Protein AF-A0A699TAT0-F1 (afdb_monomer)

Foldseek 3Di:
DVPLVVLLVVLVVVCVVVVVDNDDQVVSCVVSLVPDDPQQSVVLVVVPDSGNVSSSVSSVVSVVVPD

Secondary structure (DSSP, 8-state):
-HHHHHHHHHHHHHHHHTTTS---HHHHHHHHHHTS-HHHHHHHHHT--SSHHHHHHHHHHHHHT--

Mean predicted aligned error: 4.68 Å

Structure (mmCIF, N/CA/C/O backbone):
data_AF-A0A699TAT0-F1
#
_entry.id   AF-A0A699TAT0-F1
#
loop_
_atom_site.group_PDB
_atom_site.id
_atom_site.type_symbol
_atom_site.label_atom_id
_atom_site.label_alt_id
_atom_site.label_comp_id
_atom_site.label_asym_id
_atom_site.label_entity_id
_atom_site.label_seq_id
_atom_site.pdbx_PDB_ins_code
_atom_site.Cartn_x
_atom_site.Cartn_y
_atom_site.Cartn_z
_atom_site.occupancy
_atom_site.B_iso_or_equiv
_atom_site.auth_seq_id
_atom_site.auth_comp_id
_atom_site.auth_asym_id
_atom_site.auth_atom_id
_atom_site.pdbx_PDB_model_num
ATOM 1 N N . GLY A 1 1 ? 3.432 4.504 11.951 1.00 57.66 1 GLY A N 1
ATOM 2 C CA . GLY A 1 1 ? 3.724 5.830 11.383 1.00 57.66 1 GLY A CA 1
ATOM 3 C C . GLY A 1 1 ? 4.883 5.742 10.417 1.00 57.66 1 GLY A C 1
ATOM 4 O O . GLY A 1 1 ? 4.659 5.762 9.221 1.00 57.66 1 GLY A O 1
ATOM 5 N N . ASN A 1 2 ? 6.103 5.562 10.931 1.00 71.25 2 ASN A N 1
ATOM 6 C CA . ASN A 1 2 ? 7.325 5.629 10.119 1.00 71.25 2 ASN A CA 1
ATOM 7 C C . ASN A 1 2 ? 7.478 4.498 9.077 1.00 71.25 2 ASN A C 1
ATOM 9 O O . ASN A 1 2 ? 7.976 4.735 7.984 1.00 71.25 2 ASN A O 1
ATOM 13 N N . ASP A 1 3 ? 7.017 3.286 9.402 1.00 83.06 3 ASP A N 1
ATOM 14 C CA . ASP A 1 3 ? 7.187 2.102 8.546 1.00 83.06 3 ASP A CA 1
ATOM 15 C C . ASP A 1 3 ? 6.317 2.139 7.274 1.00 83.06 3 ASP A C 1
ATOM 17 O O . ASP A 1 3 ? 6.815 1.923 6.173 1.00 83.06 3 ASP A O 1
ATOM 21 N N . LEU A 1 4 ? 5.046 2.548 7.388 1.00 87.94 4 LEU A N 1
ATOM 22 C CA . LEU A 1 4 ? 4.148 2.691 6.231 1.00 87.94 4 LEU A CA 1
ATOM 23 C C . LEU A 1 4 ? 4.598 3.793 5.268 1.00 87.94 4 LEU A C 1
ATOM 25 O O . LEU A 1 4 ? 4.472 3.633 4.055 1.00 87.94 4 LEU A O 1
ATOM 29 N N . ILE A 1 5 ? 5.124 4.904 5.792 1.00 90.06 5 ILE A N 1
ATOM 30 C CA . ILE A 1 5 ? 5.647 5.996 4.961 1.00 90.06 5 ILE A CA 1
ATOM 31 C C . ILE A 1 5 ? 6.844 5.492 4.149 1.00 90.06 5 ILE A C 1
ATOM 33 O O . ILE A 1 5 ? 6.871 5.666 2.932 1.00 90.06 5 ILE A O 1
ATOM 37 N N . ALA A 1 6 ? 7.790 4.807 4.800 1.00 92.19 6 ALA A N 1
ATOM 38 C CA . ALA A 1 6 ? 8.953 4.232 4.129 1.00 92.19 6 ALA A CA 1
ATOM 39 C C . ALA A 1 6 ? 8.559 3.154 3.104 1.00 92.19 6 ALA A C 1
ATOM 41 O O . ALA A 1 6 ? 9.104 3.125 2.000 1.00 92.19 6 ALA A O 1
ATOM 42 N N . TYR A 1 7 ? 7.590 2.296 3.436 1.00 93.62 7 TYR A N 1
ATOM 43 C CA . TYR A 1 7 ? 7.047 1.302 2.510 1.00 93.6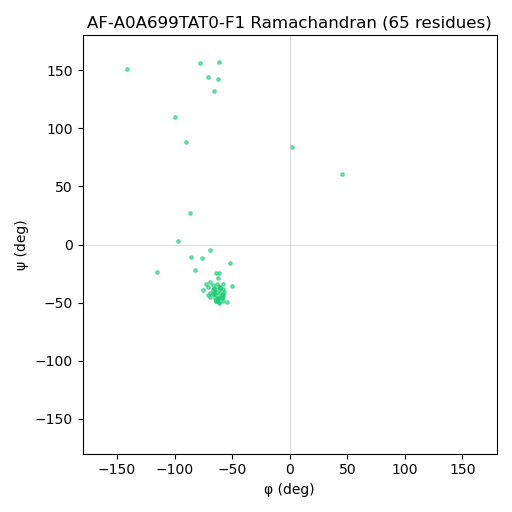2 7 TYR A CA 1
ATOM 44 C C . TYR A 1 7 ? 6.407 1.958 1.281 1.00 93.62 7 TYR A C 1
ATOM 46 O O . TYR A 1 7 ? 6.752 1.614 0.152 1.00 93.62 7 TYR A O 1
ATOM 54 N N . THR A 1 8 ? 5.536 2.951 1.489 1.00 93.50 8 THR A N 1
ATOM 55 C CA . THR A 1 8 ? 4.844 3.666 0.404 1.00 93.50 8 THR A CA 1
ATOM 56 C C . THR A 1 8 ? 5.838 4.332 -0.546 1.00 93.50 8 THR A C 1
ATOM 58 O O . THR A 1 8 ? 5.690 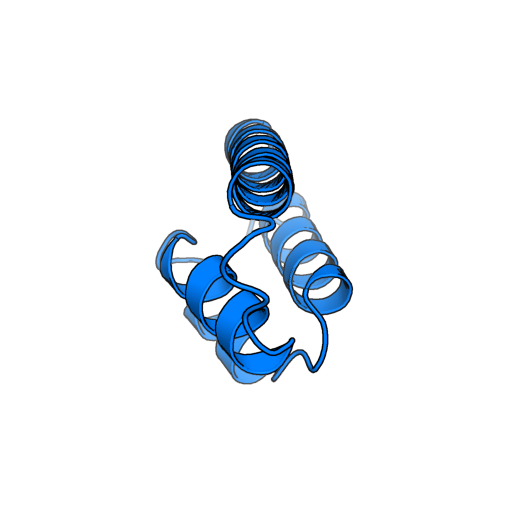4.219 -1.761 1.00 93.50 8 THR A O 1
ATOM 61 N N . GLN A 1 9 ? 6.879 4.974 -0.006 1.00 94.31 9 GLN A N 1
ATOM 62 C CA . GLN A 1 9 ? 7.937 5.591 -0.810 1.00 94.31 9 GLN A CA 1
ATOM 63 C C . GLN A 1 9 ? 8.680 4.555 -1.660 1.00 94.31 9 GLN A C 1
ATOM 65 O O . GLN A 1 9 ? 8.762 4.715 -2.875 1.00 94.31 9 GLN A O 1
ATOM 70 N N . ARG A 1 10 ? 9.138 3.449 -1.058 1.00 94.38 10 ARG A N 1
ATOM 71 C CA . ARG A 1 10 ? 9.829 2.370 -1.790 1.00 94.38 10 ARG A CA 1
ATOM 72 C C . ARG A 1 10 ? 8.947 1.733 -2.861 1.00 94.38 10 ARG A C 1
ATOM 74 O O . ARG A 1 10 ? 9.438 1.372 -3.925 1.00 94.38 10 ARG A O 1
ATOM 81 N N . PHE A 1 11 ? 7.651 1.592 -2.592 1.00 93.25 11 PHE A N 1
ATOM 82 C CA . PHE A 1 11 ? 6.697 1.046 -3.553 1.00 93.25 11 PHE A CA 1
ATOM 83 C C . PHE A 1 11 ? 6.513 1.979 -4.759 1.00 93.25 11 PHE A C 1
ATOM 85 O O . PHE A 1 11 ? 6.534 1.525 -5.900 1.00 93.25 11 PHE A O 1
ATOM 92 N N . GLN A 1 12 ? 6.408 3.290 -4.528 1.00 91.44 12 GLN A N 1
ATOM 93 C CA . GLN A 1 12 ? 6.334 4.287 -5.602 1.00 91.44 12 GLN A CA 1
ATOM 94 C C . GLN A 1 12 ? 7.631 4.357 -6.422 1.00 91.44 12 GLN A C 1
ATOM 96 O O . GLN A 1 12 ? 7.575 4.424 -7.650 1.00 91.44 12 GLN A O 1
ATOM 101 N N . GLU A 1 13 ? 8.793 4.283 -5.768 1.00 92.38 13 GLU A N 1
ATOM 102 C CA . GLU A 1 13 ? 10.090 4.173 -6.447 1.00 92.38 13 GLU A CA 1
ATOM 103 C C . GLU A 1 13 ? 10.168 2.903 -7.302 1.00 92.38 13 GLU A C 1
ATOM 105 O O . GLU A 1 13 ? 10.630 2.957 -8.442 1.00 92.38 13 GLU A O 1
ATOM 110 N N . LEU A 1 14 ? 9.664 1.772 -6.797 1.00 90.00 14 LEU A N 1
ATOM 111 C CA . LEU A 1 14 ? 9.610 0.517 -7.543 1.00 90.00 14 LEU A CA 1
ATOM 112 C C . LE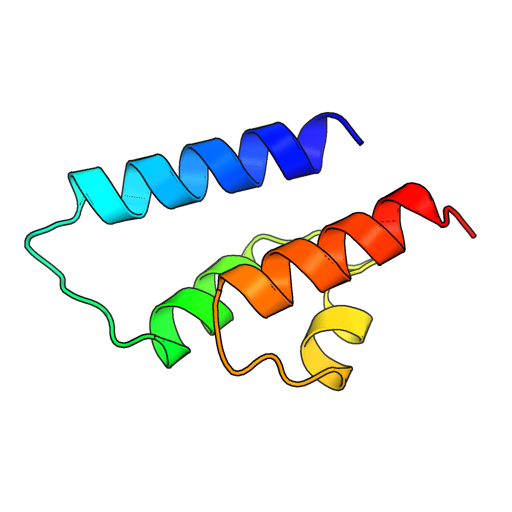U A 1 14 ? 8.734 0.636 -8.797 1.00 90.00 14 LEU A C 1
ATOM 114 O O . LEU A 1 14 ? 9.170 0.222 -9.867 1.00 90.00 14 LEU A O 1
ATOM 118 N N . ILE A 1 15 ? 7.544 1.239 -8.698 1.00 88.31 15 ILE A N 1
ATOM 119 C CA . ILE A 1 15 ? 6.672 1.486 -9.863 1.00 88.31 15 ILE A CA 1
ATOM 120 C C . ILE A 1 15 ? 7.408 2.327 -10.914 1.00 88.31 15 ILE A C 1
ATOM 122 O O . ILE A 1 15 ? 7.376 2.005 -12.102 1.00 88.31 15 ILE A O 1
ATOM 126 N N . LEU A 1 16 ? 8.110 3.378 -10.480 1.00 88.12 16 LEU A N 1
ATOM 127 C CA . LEU A 1 16 ? 8.847 4.269 -11.374 1.00 88.12 16 LEU A CA 1
ATOM 128 C C . LEU A 1 16 ? 10.022 3.557 -12.072 1.00 88.12 16 LEU A C 1
ATOM 130 O O . LEU A 1 16 ? 10.230 3.721 -13.278 1.00 88.12 16 LEU A O 1
ATOM 134 N N . LEU A 1 17 ? 10.777 2.740 -11.331 1.00 87.81 17 LEU A N 1
ATOM 135 C CA . LEU A 1 17 ? 11.896 1.952 -11.862 1.00 87.81 17 LEU A CA 1
ATOM 136 C C . LEU A 1 17 ? 11.425 0.827 -12.795 1.00 87.81 17 LEU A C 1
ATOM 138 O O . LEU A 1 17 ? 12.103 0.501 -13.771 1.00 87.81 17 LEU A O 1
ATOM 142 N N . CYS A 1 18 ? 10.247 0.261 -12.535 1.00 81.25 18 CYS A N 1
ATOM 143 C CA . CYS A 1 18 ? 9.620 -0.778 -13.345 1.00 81.25 18 CYS A CA 1
ATOM 144 C C . CYS A 1 18 ? 8.786 -0.223 -14.510 1.00 81.25 18 CYS A C 1
ATOM 146 O O . CYS A 1 18 ? 7.916 -0.928 -15.000 1.00 81.25 18 CYS A O 1
ATOM 148 N N . THR A 1 19 ? 9.097 0.967 -15.033 1.00 68.75 19 THR A N 1
ATOM 149 C CA . THR A 1 19 ? 8.363 1.670 -16.114 1.00 68.75 19 THR A CA 1
ATOM 150 C C . THR A 1 19 ? 8.094 0.852 -17.388 1.00 68.75 19 THR A C 1
ATOM 152 O O . THR A 1 19 ? 7.259 1.241 -18.199 1.00 68.75 19 THR A O 1
ATOM 155 N N . ARG A 1 20 ? 8.791 -0.277 -17.594 1.00 68.25 20 ARG A N 1
ATOM 156 C CA . ARG A 1 20 ? 8.573 -1.209 -18.719 1.00 68.25 20 ARG A CA 1
ATOM 157 C C . ARG A 1 20 ? 7.428 -2.203 -18.512 1.00 68.25 20 ARG A C 1
ATOM 159 O O . ARG A 1 20 ? 6.921 -2.731 -19.495 1.00 68.25 20 ARG A O 1
ATOM 166 N N . MET A 1 21 ? 7.030 -2.465 -17.273 1.00 67.00 21 MET A N 1
ATOM 167 C CA . MET A 1 21 ? 5.747 -3.083 -16.962 1.00 67.00 21 MET A CA 1
ATOM 168 C C . MET A 1 21 ? 4.867 -1.906 -16.565 1.00 67.00 21 MET A C 1
ATOM 170 O O . MET A 1 21 ? 5.137 -1.285 -15.547 1.00 67.00 21 MET A O 1
ATOM 174 N N . VAL A 1 22 ? 3.886 -1.529 -17.378 1.00 63.03 22 VAL A N 1
ATOM 175 C CA . VAL A 1 22 ? 2.840 -0.605 -16.925 1.00 63.03 22 VAL A CA 1
ATOM 176 C C . VAL A 1 22 ? 1.741 -1.499 -16.353 1.00 63.03 22 VAL A C 1
ATOM 178 O O . VAL A 1 22 ? 0.921 -1.968 -17.138 1.00 63.03 22 VAL A O 1
ATOM 181 N N . PRO A 1 23 ? 1.776 -1.873 -15.057 1.00 72.38 23 PRO A N 1
ATOM 182 C CA . PRO A 1 23 ? 0.650 -2.558 -14.443 1.00 72.38 23 PRO A CA 1
ATOM 183 C C . PRO A 1 23 ? -0.565 -1.633 -14.473 1.00 72.38 23 PRO A C 1
ATOM 185 O O . PRO A 1 23 ? -0.430 -0.418 -14.294 1.00 72.38 23 PRO A O 1
ATOM 188 N N . ASP A 1 24 ? -1.738 -2.210 -14.708 1.00 88.12 24 ASP A N 1
ATOM 189 C CA . ASP A 1 24 ? -2.998 -1.490 -14.578 1.00 88.12 24 ASP A CA 1
ATOM 190 C C . ASP A 1 24 ? -3.185 -1.006 -13.127 1.00 88.12 24 ASP A C 1
ATOM 192 O O . ASP A 1 24 ? -2.590 -1.535 -12.186 1.00 88.12 24 ASP A O 1
ATOM 196 N N . GLU A 1 25 ? -4.001 0.029 -12.921 1.00 89.81 25 GLU A N 1
ATOM 197 C CA . GLU A 1 25 ? -4.184 0.641 -11.591 1.00 89.81 25 GLU A CA 1
ATOM 198 C C . GLU A 1 25 ? -4.677 -0.379 -10.545 1.00 89.81 25 GLU A C 1
ATOM 200 O O . GLU A 1 25 ? -4.278 -0.315 -9.384 1.00 89.81 25 GLU A O 1
ATOM 205 N N . GLU A 1 26 ? -5.496 -1.348 -10.960 1.00 91.56 26 GLU A N 1
ATOM 206 C CA . GLU A 1 26 ? -5.993 -2.434 -10.106 1.00 91.56 26 GLU A CA 1
ATOM 207 C C . GLU A 1 26 ? -4.848 -3.333 -9.612 1.00 91.56 26 GLU A C 1
ATOM 209 O O . GLU A 1 26 ? -4.687 -3.504 -8.404 1.00 91.56 26 GLU A O 1
ATOM 214 N N . ASP A 1 27 ? -3.962 -3.778 -10.511 1.00 91.50 27 ASP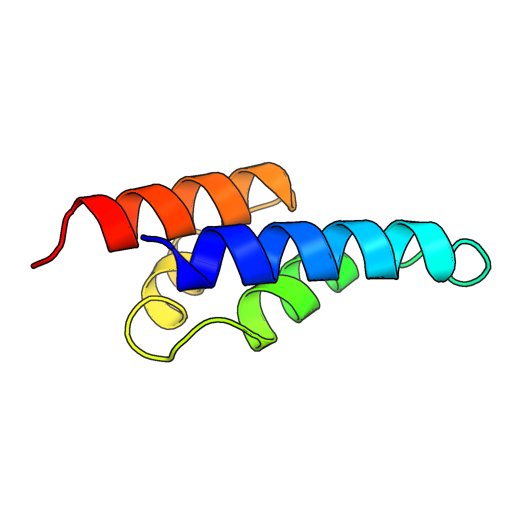 A N 1
ATOM 215 C CA . ASP A 1 27 ? -2.759 -4.550 -10.164 1.00 91.50 27 ASP A CA 1
ATOM 216 C C . ASP A 1 27 ? -1.852 -3.787 -9.185 1.00 91.50 27 ASP A C 1
ATOM 218 O O . ASP A 1 27 ? -1.239 -4.369 -8.283 1.00 91.50 27 ASP A O 1
ATOM 222 N N . ILE A 1 28 ? -1.729 -2.468 -9.366 1.00 93.19 28 ILE A N 1
ATOM 223 C CA . ILE A 1 28 ? -0.941 -1.605 -8.478 1.00 93.19 28 ILE A CA 1
ATOM 224 C C . ILE A 1 28 ? -1.559 -1.583 -7.077 1.00 93.19 28 ILE A C 1
ATOM 226 O O . ILE A 1 28 ? -0.837 -1.716 -6.082 1.00 93.19 28 ILE A O 1
ATOM 230 N N . VAL A 1 29 ? -2.878 -1.415 -6.995 1.00 95.12 29 VAL A N 1
ATOM 231 C CA . VAL A 1 29 ? -3.617 -1.395 -5.730 1.00 95.12 29 VAL A CA 1
ATOM 232 C C . VAL A 1 29 ? -3.507 -2.741 -5.018 1.00 95.12 29 VAL A C 1
ATOM 234 O O . VAL A 1 29 ? -3.149 -2.764 -3.839 1.00 95.12 29 VAL A O 1
ATOM 237 N N . GLU A 1 30 ? -3.733 -3.854 -5.715 1.00 94.88 30 GLU A N 1
ATOM 238 C CA . GLU A 1 30 ? -3.631 -5.196 -5.135 1.00 94.88 30 GLU A CA 1
ATOM 239 C C . GLU A 1 30 ? -2.234 -5.468 -4.572 1.00 94.88 30 GLU A C 1
ATOM 241 O O . GLU A 1 30 ? -2.088 -5.921 -3.433 1.00 94.88 30 GLU A O 1
ATOM 246 N N . ARG A 1 31 ? -1.185 -5.125 -5.330 1.00 94.25 31 ARG A N 1
ATOM 247 C CA . ARG A 1 31 ? 0.207 -5.299 -4.888 1.00 94.25 31 ARG A CA 1
ATOM 248 C C . ARG A 1 31 ? 0.555 -4.428 -3.690 1.00 94.25 31 ARG A C 1
ATOM 250 O O . ARG A 1 31 ? 1.287 -4.884 -2.812 1.00 94.25 31 ARG A O 1
ATOM 257 N N . PHE A 1 32 ? 0.048 -3.197 -3.647 1.00 95.50 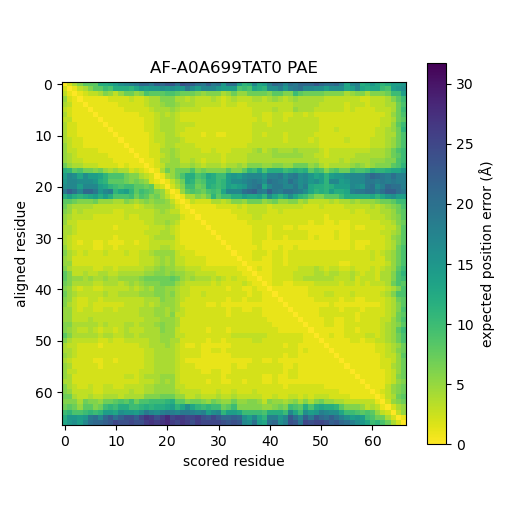32 PHE A N 1
ATOM 258 C CA . PHE A 1 32 ? 0.243 -2.317 -2.500 1.00 95.50 32 PHE A CA 1
ATOM 259 C C . PHE A 1 32 ? -0.420 -2.900 -1.249 1.00 95.50 32 PHE A C 1
ATOM 261 O O . PHE A 1 32 ? 0.222 -3.018 -0.208 1.00 95.50 32 PHE A O 1
ATOM 268 N N . ILE A 1 33 ? -1.685 -3.321 -1.360 1.00 96.12 33 ILE A N 1
ATOM 269 C CA . ILE A 1 33 ? -2.436 -3.942 -0.261 1.00 96.12 33 ILE A CA 1
ATOM 270 C C . ILE A 1 33 ? -1.749 -5.234 0.203 1.00 96.12 33 ILE A C 1
ATOM 272 O O . ILE A 1 33 ? -1.679 -5.497 1.404 1.00 96.12 33 ILE A O 1
ATOM 276 N N . GLY A 1 34 ? -1.197 -6.018 -0.725 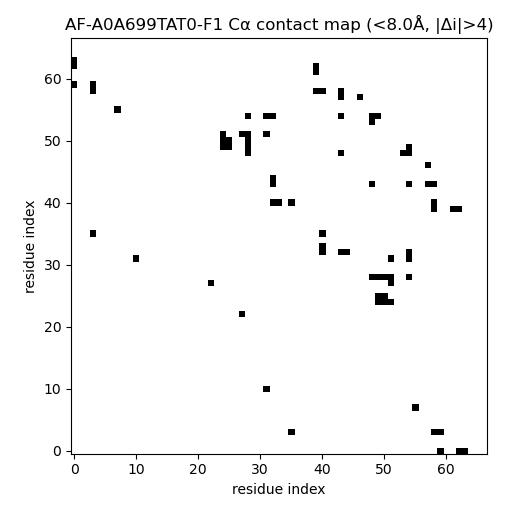1.00 95.19 34 GLY A N 1
ATOM 277 C CA . GLY A 1 34 ? -0.464 -7.252 -0.442 1.00 95.19 34 GLY A CA 1
ATOM 278 C C . GLY A 1 34 ? 0.793 -7.073 0.417 1.00 95.19 34 GLY A C 1
ATOM 279 O O . GLY A 1 34 ? 1.194 -8.016 1.092 1.00 95.19 34 GLY A O 1
ATOM 280 N N . GLY A 1 35 ? 1.405 -5.884 0.427 1.00 93.56 35 GLY A N 1
ATOM 281 C CA . GLY A 1 35 ? 2.563 -5.583 1.277 1.00 93.56 35 GLY A CA 1
ATOM 282 C C . GLY A 1 35 ? 2.233 -4.872 2.592 1.00 93.56 35 GLY A C 1
ATOM 283 O O . GLY A 1 35 ? 3.156 -4.524 3.327 1.00 93.56 35 GLY A O 1
ATOM 284 N N . LEU A 1 36 ? 0.952 -4.636 2.895 1.00 93.69 36 LEU A N 1
ATOM 285 C CA . LEU A 1 36 ? 0.529 -4.070 4.177 1.00 93.69 36 LEU A CA 1
ATOM 286 C C . LEU A 1 36 ? 0.541 -5.125 5.287 1.00 93.69 36 LEU A C 1
ATOM 288 O O . LEU A 1 36 ? 0.386 -6.316 5.043 1.00 93.69 36 LEU A O 1
ATOM 292 N N . SER A 1 37 ? 0.664 -4.670 6.532 1.00 91.19 37 SER A N 1
ATOM 293 C CA . SER A 1 37 ? 0.537 -5.531 7.705 1.00 91.19 37 SER A CA 1
ATOM 294 C C . SER A 1 37 ? -0.910 -5.994 7.926 1.00 91.19 37 SER A C 1
ATOM 296 O O . SER A 1 37 ? -1.857 -5.217 7.752 1.00 91.19 37 SER A O 1
ATOM 298 N N . ASP A 1 38 ? -1.077 -7.237 8.389 1.00 90.50 38 ASP A N 1
ATOM 299 C CA . ASP A 1 38 ? -2.376 -7.913 8.568 1.00 90.50 38 ASP A CA 1
ATOM 300 C C . ASP A 1 38 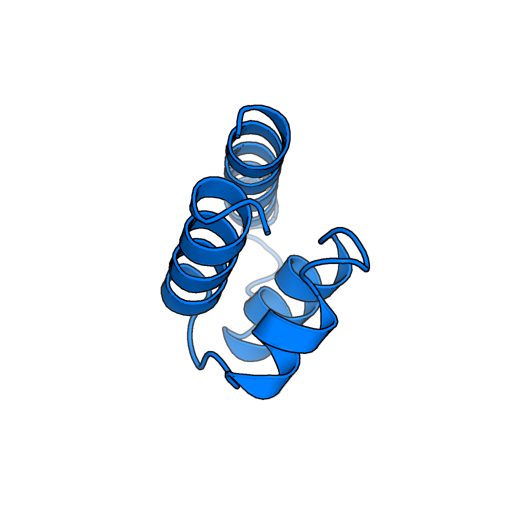? -3.409 -7.080 9.346 1.00 90.50 38 ASP A C 1
ATOM 302 O O . ASP A 1 38 ? -4.603 -7.093 9.046 1.00 90.50 38 ASP A O 1
ATOM 306 N N . ASN A 1 39 ? -2.948 -6.306 10.334 1.00 88.25 39 ASN A N 1
ATOM 307 C CA . ASN A 1 39 ? -3.789 -5.474 11.196 1.00 88.25 39 ASN A CA 1
ATOM 308 C C . ASN A 1 39 ? -4.538 -4.346 10.458 1.00 88.25 39 ASN A C 1
ATOM 310 O O . ASN A 1 39 ? -5.567 -3.880 10.948 1.00 88.25 39 ASN A O 1
ATOM 314 N N . ILE A 1 40 ? -4.040 -3.887 9.307 1.00 91.12 40 ILE A N 1
ATOM 315 C CA . ILE A 1 40 ? -4.699 -2.856 8.490 1.00 91.12 40 ILE A CA 1
ATOM 316 C C . ILE A 1 40 ? -5.150 -3.389 7.133 1.00 91.12 40 ILE A C 1
ATOM 318 O O . ILE A 1 40 ? -6.097 -2.845 6.569 1.00 91.12 40 ILE A O 1
ATOM 322 N N . GLN A 1 41 ? -4.526 -4.457 6.631 1.00 93.69 41 GLN A N 1
ATOM 323 C CA . GLN A 1 41 ? -4.786 -5.005 5.302 1.00 93.69 41 GLN A CA 1
ATOM 324 C C . GLN A 1 41 ? -6.272 -5.326 5.088 1.00 93.69 41 GLN A C 1
ATOM 326 O O . GLN A 1 41 ? -6.865 -4.846 4.124 1.00 93.69 41 GLN A O 1
ATOM 331 N N . GLY A 1 42 ? -6.906 -6.044 6.023 1.00 93.94 42 GLY A N 1
ATOM 332 C CA . GLY A 1 42 ? -8.327 -6.398 5.916 1.00 93.94 42 GLY A CA 1
ATOM 333 C C . GLY A 1 42 ? -9.259 -5.180 5.858 1.00 93.94 42 GLY A C 1
ATOM 334 O O . GLY A 1 42 ? -10.221 -5.166 5.092 1.00 93.94 42 GLY A O 1
ATOM 335 N N . ASN A 1 43 ? -8.937 -4.121 6.605 1.00 94.25 43 ASN A N 1
ATOM 336 C CA . ASN A 1 43 ? -9.707 -2.876 6.595 1.00 94.25 43 ASN A CA 1
ATOM 337 C C . ASN A 1 43 ? -9.534 -2.101 5.280 1.00 94.25 43 ASN A C 1
ATOM 339 O O . ASN A 1 43 ? -10.489 -1.501 4.791 1.00 94.25 43 ASN A O 1
ATOM 343 N N . VAL A 1 44 ? -8.332 -2.123 4.694 1.00 95.12 44 VAL A N 1
ATOM 344 C CA . VAL A 1 44 ? -8.076 -1.503 3.386 1.00 95.12 44 VAL A CA 1
ATOM 345 C C . VAL A 1 44 ? -8.792 -2.274 2.273 1.00 95.12 44 VAL A C 1
ATOM 347 O O . VAL A 1 44 ? -9.420 -1.641 1.430 1.00 95.12 44 VAL A O 1
ATOM 350 N N . ILE A 1 45 ? -8.787 -3.614 2.308 1.00 96.06 45 ILE A N 1
ATOM 351 C CA . ILE A 1 45 ? -9.547 -4.457 1.365 1.00 96.06 45 ILE A CA 1
ATOM 352 C C . ILE A 1 45 ? -11.041 -4.127 1.434 1.00 96.06 45 ILE A C 1
ATOM 354 O O . ILE A 1 45 ? -11.670 -3.885 0.407 1.00 96.06 45 ILE A O 1
ATOM 358 N N . ALA A 1 46 ? -11.609 -4.058 2.642 1.00 96.06 46 ALA A N 1
ATOM 359 C CA . ALA A 1 46 ? -13.031 -3.768 2.834 1.00 96.06 46 ALA A CA 1
ATOM 360 C C . ALA A 1 46 ? -13.447 -2.381 2.311 1.00 96.06 46 ALA A C 1
ATOM 362 O O . ALA A 1 46 ? -14.594 -2.191 1.909 1.00 96.06 46 ALA A O 1
ATOM 363 N N . ALA A 1 47 ? -12.524 -1.417 2.301 1.00 95.94 47 ALA A N 1
ATOM 364 C CA . ALA A 1 47 ? -12.760 -0.082 1.760 1.00 95.94 47 ALA A CA 1
ATOM 365 C C . ALA A 1 47 ? -12.754 -0.034 0.220 1.00 95.94 47 ALA A C 1
ATOM 367 O O . ALA A 1 47 ? -13.157 0.984 -0.342 1.00 95.94 47 ALA A O 1
ATOM 368 N N . ASN A 1 48 ? -12.311 -1.111 -0.441 1.00 96.50 48 ASN A N 1
ATOM 369 C CA . ASN A 1 48 ? -12.276 -1.283 -1.893 1.00 96.50 48 ASN A CA 1
ATOM 370 C C . ASN A 1 48 ? -11.730 -0.050 -2.653 1.00 96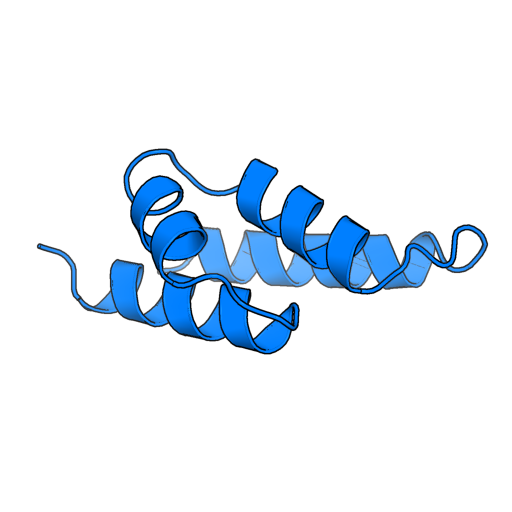.50 48 ASN A C 1
ATOM 372 O O . ASN A 1 48 ? -12.461 0.579 -3.427 1.00 96.50 48 ASN A O 1
ATOM 376 N N . PRO A 1 49 ? -10.474 0.365 -2.395 1.00 96.44 49 PRO A N 1
ATOM 377 C CA . PRO A 1 49 ? -9.896 1.535 -3.043 1.00 96.44 49 PRO A CA 1
ATOM 378 C C . PRO A 1 49 ? -9.736 1.308 -4.550 1.00 96.44 49 PRO A C 1
ATOM 380 O O . PRO A 1 49 ? -9.160 0.318 -4.978 1.00 96.44 49 PRO A O 1
ATOM 383 N N . ALA A 1 50 ? -10.182 2.272 -5.356 1.00 94.69 50 ALA A N 1
ATOM 384 C CA . ALA A 1 50 ? -10.057 2.214 -6.816 1.00 94.69 50 ALA A CA 1
ATOM 385 C C . ALA A 1 50 ? -8.708 2.741 -7.343 1.00 94.69 50 ALA A C 1
ATOM 387 O O . ALA A 1 50 ? -8.431 2.651 -8.535 1.00 94.69 50 ALA A O 1
ATOM 388 N N . ARG A 1 51 ? -7.910 3.381 -6.479 1.00 95.50 51 ARG A N 1
ATOM 389 C CA . ARG A 1 51 ? -6.633 4.020 -6.826 1.00 95.50 51 ARG A CA 1
ATOM 390 C C . ARG A 1 51 ? -5.608 3.803 -5.731 1.00 95.50 51 ARG A C 1
ATOM 392 O O . ARG A 1 51 ? -5.956 3.781 -4.545 1.00 95.50 51 ARG A O 1
ATOM 399 N N . LEU A 1 52 ? -4.331 3.780 -6.105 1.00 94.62 52 LEU A N 1
ATOM 400 C CA . LEU A 1 52 ? -3.231 3.630 -5.148 1.00 94.62 52 LEU A CA 1
ATOM 401 C C . LEU A 1 52 ? -3.262 4.723 -4.066 1.00 94.62 52 LEU A C 1
ATOM 403 O O . LEU A 1 52 ? -3.060 4.452 -2.884 1.00 94.62 52 LEU A O 1
ATOM 407 N N . GLN A 1 53 ? -3.567 5.964 -4.454 1.00 94.81 53 GLN A N 1
ATOM 408 C CA . GLN A 1 53 ? -3.658 7.092 -3.519 1.00 94.81 53 GLN A CA 1
ATOM 409 C C . GLN A 1 53 ? -4.767 6.911 -2.475 1.00 94.81 53 GLN A C 1
ATOM 411 O O . GLN A 1 53 ? -4.600 7.311 -1.322 1.00 94.81 53 GLN A O 1
ATOM 416 N N . ASP A 1 54 ? -5.880 6.278 -2.850 1.00 96.25 54 ASP A N 1
ATOM 417 C CA . ASP A 1 54 ? -6.950 5.970 -1.905 1.00 96.25 54 ASP A CA 1
ATOM 418 C C . ASP A 1 54 ? -6.502 4.899 -0.912 1.00 96.25 54 ASP A C 1
ATOM 420 O O . ASP A 1 54 ? -6.655 5.095 0.295 1.00 96.25 54 ASP A O 1
ATOM 424 N N . ALA A 1 55 ? -5.855 3.832 -1.393 1.00 96.06 55 ALA A N 1
ATOM 425 C CA . ALA A 1 55 ? -5.298 2.786 -0.538 1.00 96.06 55 ALA A CA 1
ATOM 426 C C . ALA A 1 55 ? -4.269 3.348 0.465 1.00 96.06 55 ALA A C 1
ATOM 428 O O . ALA A 1 55 ? -4.353 3.064 1.662 1.00 96.06 55 ALA A O 1
ATOM 429 N N . ILE A 1 56 ? -3.355 4.216 0.011 1.00 94.94 56 ILE A N 1
ATOM 430 C CA . ILE A 1 56 ? -2.364 4.901 0.861 1.00 94.94 56 ILE A CA 1
ATOM 431 C C . ILE A 1 56 ? -3.052 5.777 1.913 1.00 94.94 56 ILE A C 1
ATOM 433 O O . ILE A 1 56 ? -2.674 5.756 3.089 1.00 94.94 56 ILE A O 1
ATOM 437 N N . ARG A 1 57 ? -4.056 6.565 1.514 1.00 94.88 57 ARG A N 1
ATOM 438 C CA . ARG A 1 57 ? -4.792 7.450 2.426 1.00 94.88 57 ARG A CA 1
ATOM 439 C C . ARG A 1 57 ? -5.504 6.654 3.519 1.00 94.88 57 ARG A C 1
ATOM 441 O O . ARG A 1 57 ? -5.387 7.015 4.689 1.00 94.88 57 ARG A O 1
ATOM 448 N N . ILE A 1 58 ? -6.194 5.574 3.154 1.00 94.44 58 ILE A N 1
ATOM 449 C CA . ILE A 1 58 ? -6.898 4.701 4.104 1.00 94.44 58 ILE A CA 1
ATOM 450 C C . ILE A 1 58 ? -5.894 4.037 5.055 1.00 94.44 58 ILE A C 1
ATOM 452 O O . ILE A 1 58 ? -6.068 4.105 6.272 1.00 94.44 58 ILE A O 1
ATOM 456 N N . ALA A 1 59 ? -4.803 3.470 4.529 1.00 93.31 59 ALA A N 1
ATOM 457 C CA . ALA A 1 59 ? -3.758 2.848 5.342 1.00 93.31 59 ALA A CA 1
ATOM 458 C C . ALA A 1 59 ? -3.150 3.833 6.361 1.00 93.31 59 ALA A C 1
ATOM 460 O O . ALA A 1 59 ? -2.980 3.490 7.533 1.00 93.31 59 ALA A O 1
ATOM 461 N N . ASN A 1 60 ? -2.889 5.082 5.955 1.00 91.00 60 ASN A N 1
ATOM 462 C CA . ASN A 1 60 ? -2.387 6.119 6.862 1.00 91.00 60 ASN A CA 1
ATOM 463 C C . ASN A 1 60 ? -3.401 6.480 7.953 1.00 91.00 60 ASN A C 1
ATOM 465 O O . ASN A 1 60 ? -3.021 6.582 9.118 1.00 91.00 60 ASN A O 1
ATOM 469 N N . GLN A 1 61 ? -4.686 6.608 7.609 1.00 90.56 61 GLN A N 1
ATOM 470 C CA . GLN A 1 61 ? -5.740 6.863 8.596 1.00 90.56 61 GLN A CA 1
ATOM 471 C C . GLN A 1 61 ? -5.843 5.744 9.636 1.00 90.56 61 GLN A C 1
ATOM 473 O O . GLN A 1 61 ? -6.100 6.032 10.801 1.00 90.56 61 GLN A O 1
ATOM 478 N N . LEU A 1 62 ? -5.639 4.487 9.238 1.00 89.06 62 LEU A N 1
ATOM 479 C CA . LEU A 1 62 ? -5.696 3.335 10.142 1.00 89.06 62 LEU A CA 1
ATOM 480 C C . LEU A 1 62 ? -4.485 3.264 11.083 1.00 89.06 62 LEU A C 1
ATOM 482 O O . LEU A 1 62 ? -4.629 2.860 12.234 1.00 89.06 62 LEU A O 1
ATOM 486 N N . ILE A 1 63 ? -3.304 3.688 10.625 1.00 84.50 63 ILE A N 1
ATOM 487 C CA . ILE A 1 63 ? -2.094 3.747 11.457 1.00 84.50 63 ILE A CA 1
ATOM 488 C C . ILE A 1 63 ? -2.110 4.928 12.431 1.00 84.50 63 ILE A C 1
ATOM 490 O O . ILE A 1 63 ? -1.638 4.780 13.559 1.00 84.50 63 ILE A O 1
ATOM 494 N N . ASP A 1 64 ? -2.601 6.089 11.995 1.00 73.56 64 ASP A N 1
ATOM 495 C CA . ASP A 1 64 ? -2.723 7.289 12.834 1.00 73.56 64 ASP A CA 1
ATOM 496 C C . ASP A 1 64 ? -3.761 7.065 13.942 1.00 73.56 64 ASP A C 1
ATOM 498 O O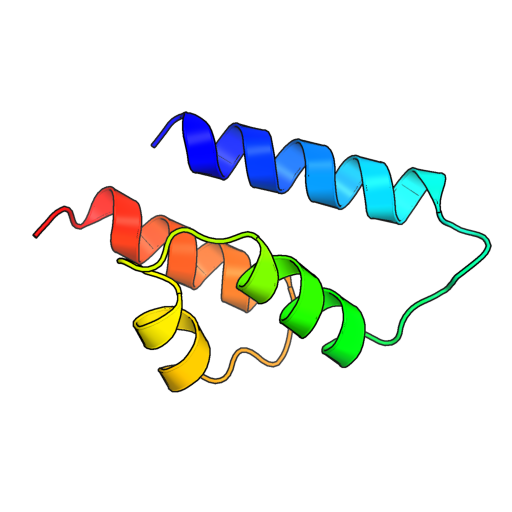 . ASP A 1 64 ? -3.525 7.359 15.112 1.00 73.56 64 ASP A O 1
ATOM 502 N N . LYS A 1 65 ? -4.862 6.387 13.595 1.00 64.75 65 LYS A N 1
ATOM 503 C CA . LYS A 1 65 ? -5.955 6.094 14.520 1.00 64.75 65 LYS A CA 1
ATOM 504 C C . LYS A 1 65 ? -5.652 5.100 15.631 1.00 64.75 65 LYS A C 1
ATOM 506 O O . LYS A 1 65 ? -6.584 4.937 16.408 1.00 64.75 65 LYS A O 1
ATOM 511 N N . LYS A 1 66 ? -4.461 4.463 15.691 1.00 55.25 66 LYS A N 1
ATOM 512 C CA . LYS A 1 66 ? -4.056 3.436 16.686 1.00 55.25 66 LYS A CA 1
ATOM 513 C C . LYS A 1 66 ? -5.195 3.120 17.671 1.00 55.25 66 LYS A C 1
ATOM 515 O O . LYS A 1 66 ? -5.289 3.744 18.728 1.00 55.25 66 LYS A O 1
ATOM 520 N N . LEU A 1 67 ? -6.094 2.219 17.264 1.00 46.81 67 LEU A N 1
ATOM 521 C CA . LEU A 1 67 ? -6.853 1.456 18.251 1.00 46.81 67 LEU A CA 1
ATOM 522 C C . LEU A 1 67 ? -5.853 0.687 19.121 1.00 46.81 67 LEU A C 1
ATOM 524 O O . LEU A 1 67 ? -4.818 0.242 18.564 1.00 46.81 67 LEU A O 1
#

Nearest PDB structures (foldseek):
  7r23-assembly1_A  TM=7.445E-01  e=3.000E+00  Homo sapiens
  6r24-assembly1_A  TM=6.638E-01  e=3.387E+00  Saccharomyces cerevisiae S288C
  6r23-assembly1_B  TM=6.524E-01  e=3.824E+00  Saccharomyces cerevisiae S288C

Radius of gyration: 11.72 Å; Cα contacts (8 Å, |Δi|>4): 40; chains: 1; bounding box: 25×15×37 Å

pLDDT: mean 87.86, std 11.3, range [46.81, 96.5]

Sequence (67 aa):
GNDLIAYTQRFQELILLCTRMVPDEEDIVERFIGGLSDNIQGNVIAANPARLQDAIRIANQLIDKKL

Solvent-accessible surface area (backbone atoms only — not comparable to full-atom values): 3974 Å² total; per-residue (Å²): 104,72,64,61,54,54,49,52,51,53,51,52,51,47,54,61,74,39,62,89,59,78,71,53,58,63,58,51,31,53,55,55,50,71,71,47,58,75,92,49,31,62,62,46,60,73,64,60,54,85,38,54,69,49,44,53,51,50,51,49,53,58,52,74,58,61,124

Organism: Tanacetum cinerariifolium (NCBI:txid118510)